Protein AF-A0A9P6P737-F1 (afdb_monomer_lite)

Sequence (170 aa):
MASAYALNSQSVNPANLLELQVLAQVVIDLQNKNNIRGSIPYLAKIAQIVDNQQLTKPSGTSEEDRHRYEKQKNELDKVKADAHAQLADAYFKIGNYINAEASLSFSVAIWEKLLQRQQQDVPDIRSFLLKAYDRLKECYEIMDKQKMATFMEARKSKLLQHPIKPEQDQ

Foldseek 3Di:
DDDDPPLPAPLADPVCNVVLVVLSVVLVVCVVVVNLVVNLVSLVVNLVSLVPRDDDQDPDPDPVSVVVSVVSVLSSLQSNLVSLQSNLVSCVVVVNLVSSLVSLVSSLVSLVVSCVPVVDDPVVSLVSLLVSLVSNLVSCVVVVNNVVNVVSVVVNVVSVVPDDDPPPDD

pLDDT: mean 83.96, std 17.97, range [27.97, 98.38]

Structure (mmCIF, N/CA/C/O backbone):
data_AF-A0A9P6P737-F1
#
_entry.id   AF-A0A9P6P737-F1
#
loop_
_atom_site.group_PDB
_atom_site.id
_atom_site.type_symbol
_atom_site.label_atom_id
_atom_site.label_alt_id
_atom_site.label_comp_id
_atom_site.label_asym_id
_atom_site.label_entity_id
_atom_site.label_seq_id
_atom_site.pdbx_PDB_ins_code
_atom_site.Cartn_x
_atom_site.Cartn_y
_atom_site.Cartn_z
_atom_site.occupancy
_atom_site.B_iso_or_equiv
_atom_site.auth_seq_id
_atom_site.auth_comp_id
_atom_site.auth_asym_id
_atom_site.auth_atom_id
_atom_site.pdbx_PDB_model_num
ATOM 1 N N . MET A 1 1 ? -16.667 -6.695 -5.916 1.00 27.97 1 MET A N 1
ATOM 2 C CA . MET A 1 1 ? -15.647 -7.654 -6.383 1.00 27.97 1 MET A CA 1
ATOM 3 C C . MET A 1 1 ? -14.433 -6.847 -6.808 1.00 27.97 1 MET A C 1
ATOM 5 O O . MET A 1 1 ? -14.548 -6.085 -7.758 1.00 27.97 1 MET A O 1
ATOM 9 N N . ALA A 1 2 ? -13.353 -6.883 -6.025 1.00 29.89 2 ALA A N 1
ATOM 10 C CA . ALA A 1 2 ? -12.139 -6.115 -6.300 1.00 29.89 2 ALA A CA 1
ATOM 11 C C . ALA A 1 2 ? -11.254 -6.892 -7.281 1.00 29.89 2 ALA A C 1
ATOM 13 O O . ALA A 1 2 ? -11.116 -8.107 -7.154 1.00 29.89 2 ALA A O 1
ATOM 14 N N . SER A 1 3 ? -10.733 -6.176 -8.275 1.00 33.28 3 SER A N 1
ATOM 15 C CA . SER A 1 3 ? -9.927 -6.709 -9.370 1.00 33.28 3 SER A CA 1
ATOM 16 C C . SER A 1 3 ? -8.715 -7.487 -8.856 1.00 33.28 3 SER A C 1
ATOM 18 O O . SER A 1 3 ? -8.107 -7.130 -7.848 1.00 33.28 3 SER A O 1
ATOM 20 N N . ALA A 1 4 ? -8.433 -8.581 -9.554 1.00 35.53 4 ALA A N 1
ATOM 21 C CA . ALA A 1 4 ? -7.546 -9.659 -9.169 1.00 35.53 4 ALA A CA 1
ATOM 22 C C . ALA A 1 4 ? -6.089 -9.217 -8.971 1.00 35.53 4 ALA A C 1
ATOM 24 O O . ALA A 1 4 ? -5.581 -8.338 -9.664 1.00 35.53 4 ALA A O 1
ATOM 25 N N . TYR A 1 5 ? -5.427 -9.914 -8.048 1.00 42.94 5 TYR A N 1
ATOM 26 C CA . TYR A 1 5 ? -4.030 -9.826 -7.624 1.00 42.94 5 TYR A CA 1
ATOM 27 C C . TYR A 1 5 ? -3.044 -10.229 -8.736 1.00 42.94 5 TYR A C 1
ATOM 29 O O . TYR A 1 5 ? -2.200 -11.107 -8.569 1.00 42.94 5 TYR A O 1
ATOM 37 N N . ALA A 1 6 ? -3.159 -9.618 -9.907 1.00 40.00 6 ALA A N 1
ATOM 38 C CA . ALA A 1 6 ? -2.229 -9.815 -10.998 1.00 40.00 6 ALA A CA 1
ATOM 39 C C . ALA A 1 6 ? -1.107 -8.785 -10.860 1.00 40.00 6 ALA A C 1
ATOM 41 O O . ALA A 1 6 ? -1.190 -7.680 -11.392 1.00 40.00 6 ALA A O 1
ATOM 42 N N . LEU A 1 7 ? -0.030 -9.162 -10.169 1.00 44.12 7 LEU A N 1
ATOM 43 C CA . LEU A 1 7 ? 1.269 -8.494 -10.286 1.00 44.12 7 LEU A CA 1
ATOM 44 C C . LEU A 1 7 ? 1.859 -8.772 -11.685 1.00 44.12 7 LEU A C 1
ATOM 46 O O . LEU A 1 7 ? 2.919 -9.373 -11.828 1.00 44.12 7 LEU A O 1
ATOM 50 N N . ASN A 1 8 ? 1.144 -8.375 -12.740 1.00 45.25 8 ASN A N 1
ATOM 51 C CA . ASN A 1 8 ? 1.583 -8.463 -14.128 1.00 45.25 8 ASN A CA 1
ATOM 52 C C . ASN A 1 8 ? 2.485 -7.268 -14.425 1.00 45.25 8 ASN A C 1
ATOM 54 O O . ASN A 1 8 ? 2.112 -6.363 -15.167 1.00 45.25 8 ASN A O 1
ATOM 58 N N . SER A 1 9 ? 3.673 -7.248 -13.825 1.00 45.47 9 SER A N 1
ATOM 59 C CA . SER A 1 9 ? 4.683 -6.260 -14.182 1.00 45.47 9 SER A CA 1
ATOM 60 C C . SER A 1 9 ? 5.866 -6.924 -14.873 1.00 45.47 9 SER A C 1
ATOM 62 O O . SER A 1 9 ? 6.536 -7.784 -14.306 1.00 45.47 9 SER A O 1
ATOM 64 N N . GLN A 1 10 ? 6.177 -6.450 -16.082 1.00 52.47 10 GLN A N 1
ATOM 65 C CA . GLN A 1 10 ? 7.418 -6.775 -16.797 1.00 52.47 10 GLN A CA 1
ATOM 66 C C . GLN A 1 10 ? 8.672 -6.211 -16.096 1.00 52.47 10 GLN A C 1
ATOM 68 O O . GLN A 1 10 ? 9.788 -6.429 -16.563 1.00 52.47 10 GLN A O 1
ATOM 73 N N . SER A 1 11 ? 8.504 -5.453 -15.004 1.00 53.78 11 SER A N 1
ATOM 74 C CA . SER A 1 11 ? 9.589 -4.880 -14.199 1.00 53.78 11 SER A CA 1
ATOM 75 C C . SER A 1 11 ? 10.004 -5.755 -13.012 1.00 53.78 11 SER A C 1
ATOM 77 O O . SER A 1 11 ? 10.924 -5.386 -12.284 1.00 53.78 11 SER A O 1
ATOM 79 N N . VAL A 1 12 ? 9.316 -6.876 -12.777 1.00 59.53 12 VAL A N 1
ATOM 80 C CA . VAL A 1 12 ? 9.634 -7.823 -11.704 1.00 59.53 12 VAL A CA 1
ATOM 81 C C . VAL A 1 12 ? 10.404 -8.997 -12.296 1.00 59.53 12 VAL A C 1
ATOM 83 O O . VAL A 1 12 ? 10.066 -9.496 -13.369 1.00 59.53 12 VAL A O 1
ATOM 86 N N . ASN A 1 13 ? 11.454 -9.442 -11.603 1.00 70.25 13 ASN A N 1
ATOM 87 C CA . ASN A 1 13 ? 12.255 -10.579 -12.042 1.00 70.25 13 ASN A CA 1
ATOM 88 C C . ASN A 1 13 ? 11.351 -11.815 -12.248 1.00 70.25 13 ASN A C 1
ATOM 90 O O . ASN A 1 13 ? 10.625 -12.183 -11.319 1.00 70.25 13 ASN A O 1
ATOM 94 N N . PRO A 1 14 ? 11.415 -12.487 -13.413 1.00 68.44 14 PRO A N 1
ATOM 95 C CA . PRO A 1 14 ? 10.546 -13.618 -13.727 1.00 68.44 14 PRO A CA 1
ATOM 96 C C . PRO A 1 14 ? 10.645 -14.772 -12.724 1.00 68.44 14 PRO A C 1
ATOM 98 O O . PRO A 1 14 ? 9.645 -15.441 -12.480 1.00 68.44 14 PRO A O 1
ATOM 101 N N . ALA A 1 15 ? 11.802 -14.975 -12.085 1.00 68.62 15 ALA A N 1
ATOM 102 C CA . ALA A 1 15 ? 11.957 -15.985 -11.037 1.00 68.62 15 ALA A CA 1
ATOM 103 C C . ALA A 1 15 ? 11.111 -15.671 -9.790 1.00 68.62 15 ALA A C 1
ATOM 105 O O . ALA A 1 15 ? 10.564 -16.572 -9.161 1.00 68.62 15 ALA A O 1
ATOM 106 N N . ASN A 1 16 ? 10.950 -14.385 -9.472 1.00 81.56 16 ASN A N 1
ATOM 107 C CA . ASN A 1 16 ? 10.151 -13.929 -8.339 1.00 81.56 16 ASN A CA 1
ATOM 108 C C . ASN A 1 16 ? 8.655 -13.856 -8.675 1.00 81.56 16 ASN A C 1
ATOM 110 O O . ASN A 1 16 ? 7.837 -13.854 -7.762 1.00 81.56 16 ASN A O 1
ATOM 114 N N . LEU A 1 17 ? 8.276 -13.809 -9.959 1.00 81.06 17 LEU A N 1
ATOM 115 C CA . LEU A 1 17 ? 6.867 -13.741 -10.364 1.00 81.06 17 LEU A CA 1
ATOM 116 C C . LEU A 1 17 ? 6.078 -14.967 -9.898 1.00 81.06 17 LEU A C 1
ATOM 118 O O . LEU A 1 17 ? 4.979 -14.806 -9.373 1.00 81.06 17 LEU A O 1
ATOM 122 N N . LEU A 1 18 ? 6.640 -16.172 -10.038 1.00 84.38 18 LEU A N 1
ATOM 123 C CA . LEU A 1 18 ? 5.968 -17.390 -9.583 1.00 84.38 18 LEU A CA 1
ATOM 124 C C . LEU A 1 18 ? 5.803 -17.399 -8.058 1.00 84.38 18 LEU A C 1
ATOM 126 O O . LEU A 1 18 ? 4.719 -17.694 -7.561 1.00 84.38 18 LEU A O 1
ATOM 130 N N . GLU A 1 19 ? 6.854 -17.032 -7.316 1.00 88.88 19 GLU A N 1
ATOM 131 C CA . GLU A 1 19 ? 6.788 -16.928 -5.852 1.00 88.88 19 GLU A CA 1
ATOM 132 C C . GLU A 1 19 ? 5.716 -15.914 -5.427 1.00 88.88 19 GLU A C 1
ATOM 134 O O . GLU A 1 19 ? 4.859 -16.230 -4.603 1.00 88.88 19 GLU A O 1
ATOM 139 N N . LEU A 1 20 ? 5.692 -14.729 -6.043 1.00 90.12 20 LEU A N 1
ATOM 140 C CA . LEU A 1 20 ? 4.694 -13.694 -5.774 1.00 90.12 20 LEU A CA 1
ATOM 141 C C . LEU A 1 20 ? 3.264 -14.157 -6.076 1.00 90.12 20 LEU A C 1
ATOM 143 O O . LEU A 1 20 ? 2.365 -13.872 -5.288 1.00 90.12 20 LEU A O 1
ATOM 147 N N . GLN A 1 21 ? 3.046 -14.889 -7.172 1.00 90.06 21 GLN A N 1
ATOM 148 C CA . GLN A 1 21 ? 1.732 -15.442 -7.519 1.00 90.06 21 GLN A CA 1
ATOM 149 C C . GLN A 1 21 ? 1.256 -16.470 -6.490 1.00 90.06 21 GLN A C 1
ATOM 151 O O . GLN A 1 21 ? 0.112 -16.404 -6.040 1.00 90.06 21 GLN A O 1
ATOM 156 N N . VAL A 1 22 ? 2.133 -17.389 -6.075 1.00 92.75 22 VAL A N 1
ATOM 157 C CA . VAL A 1 22 ? 1.804 -18.392 -5.053 1.00 92.75 22 VAL A CA 1
ATOM 158 C C . VAL A 1 22 ? 1.478 -17.714 -3.723 1.00 92.75 22 VAL A C 1
ATOM 160 O O . VAL A 1 22 ? 0.456 -18.019 -3.111 1.00 92.75 22 VAL A O 1
ATOM 163 N N . LEU A 1 23 ? 2.299 -16.752 -3.292 1.00 94.69 23 LEU A N 1
ATOM 164 C CA . LEU A 1 23 ? 2.052 -15.994 -2.064 1.00 94.69 23 LEU A CA 1
ATOM 165 C C . LEU A 1 23 ? 0.729 -15.220 -2.134 1.00 94.69 23 LEU A C 1
ATOM 167 O O . LEU A 1 23 ? -0.039 -15.246 -1.173 1.00 94.69 23 LEU A O 1
ATOM 171 N N . ALA A 1 24 ? 0.437 -14.568 -3.262 1.00 93.62 24 ALA A N 1
ATOM 172 C CA . ALA A 1 24 ? -0.813 -13.839 -3.460 1.00 93.62 24 ALA A CA 1
ATOM 173 C C . ALA A 1 24 ? -2.031 -14.771 -3.388 1.00 93.62 24 ALA A C 1
ATOM 175 O O . A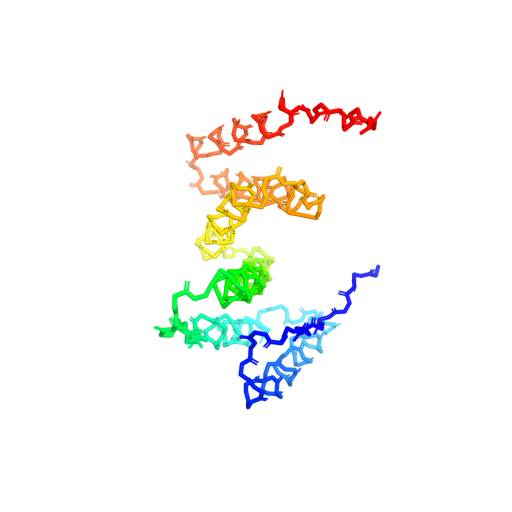LA A 1 24 ? -3.022 -14.431 -2.741 1.00 93.62 24 ALA A O 1
ATOM 176 N N . GLN A 1 25 ? -1.945 -15.972 -3.967 1.00 94.56 25 GLN A N 1
ATOM 177 C CA . GLN A 1 25 ? -3.020 -16.958 -3.875 1.00 94.56 25 GLN A CA 1
ATOM 178 C C . GLN A 1 25 ? -3.253 -17.415 -2.431 1.00 94.56 25 GLN A C 1
ATOM 180 O O . GLN A 1 25 ? -4.394 -17.471 -1.977 1.00 94.56 25 GLN A O 1
ATOM 185 N N . VAL A 1 26 ? -2.182 -17.668 -1.673 1.00 95.94 26 VAL A N 1
ATOM 186 C CA . VAL A 1 26 ? -2.293 -18.023 -0.250 1.00 95.94 26 VAL A CA 1
ATOM 187 C C . VAL A 1 26 ? -2.946 -16.895 0.553 1.00 95.94 26 VAL A C 1
ATOM 189 O O . VAL A 1 26 ? -3.800 -17.158 1.402 1.00 95.94 26 VAL A O 1
ATOM 192 N N . VAL A 1 27 ? -2.597 -15.635 0.272 1.00 96.69 27 VAL A N 1
ATOM 193 C CA . VAL A 1 27 ? -3.247 -14.467 0.886 1.00 96.69 27 VAL A CA 1
ATOM 194 C C . VAL A 1 27 ? -4.745 -14.462 0.588 1.00 96.69 27 VAL A C 1
ATOM 196 O O . VAL A 1 27 ? -5.533 -14.343 1.526 1.00 96.69 27 VAL A O 1
ATOM 199 N N . ILE A 1 28 ? -5.142 -14.631 -0.677 1.00 94.94 28 ILE A N 1
ATOM 200 C CA . ILE A 1 28 ? -6.553 -14.680 -1.088 1.00 94.94 28 ILE A CA 1
ATOM 201 C C . ILE A 1 28 ? -7.293 -15.787 -0.333 1.00 94.94 28 ILE A C 1
ATOM 203 O O . ILE A 1 28 ? -8.334 -15.534 0.272 1.00 94.94 28 ILE A O 1
ATOM 207 N N . ASP A 1 29 ? -6.743 -16.999 -0.309 1.00 96.88 29 ASP A N 1
ATOM 208 C CA . ASP A 1 29 ? -7.372 -18.150 0.339 1.00 96.88 29 ASP A CA 1
ATOM 209 C C . ASP A 1 29 ? -7.560 -17.930 1.845 1.00 96.88 29 ASP A C 1
ATOM 211 O O . ASP A 1 29 ? -8.595 -18.291 2.413 1.00 96.88 29 ASP A O 1
ATOM 215 N N . LEU A 1 30 ? -6.574 -17.319 2.507 1.00 96.69 30 LEU A N 1
ATOM 216 C CA . LEU A 1 30 ? -6.647 -16.983 3.928 1.00 96.69 30 LEU A CA 1
ATOM 217 C C . LEU A 1 30 ? -7.672 -15.880 4.195 1.00 96.69 30 LEU A C 1
ATOM 219 O O . LEU A 1 30 ? -8.457 -16.000 5.136 1.00 96.69 30 LEU A O 1
ATOM 223 N N . GLN A 1 31 ? -7.710 -14.836 3.366 1.00 94.44 31 GLN A N 1
ATOM 224 C CA . GLN A 1 31 ? -8.666 -13.739 3.518 1.00 94.44 31 GLN A CA 1
ATOM 225 C C . GLN A 1 31 ? -10.106 -14.181 3.234 1.00 94.44 31 GLN A C 1
ATOM 227 O O . GLN A 1 31 ? -11.008 -13.797 3.975 1.00 94.44 31 GLN A O 1
ATOM 232 N N . ASN A 1 32 ? -10.319 -15.069 2.258 1.00 95.69 32 ASN A N 1
ATOM 233 C CA . ASN A 1 32 ? -11.622 -15.689 1.988 1.00 95.69 32 ASN A CA 1
ATOM 234 C C . ASN A 1 32 ? -12.121 -16.533 3.169 1.00 95.69 32 ASN A C 1
ATOM 236 O O . ASN A 1 32 ? -13.320 -16.609 3.423 1.00 95.69 32 ASN A O 1
ATOM 240 N N . LYS A 1 33 ? -11.199 -17.127 3.935 1.00 96.69 33 LYS A N 1
ATOM 241 C CA . LYS A 1 33 ? -11.489 -17.834 5.193 1.00 96.69 33 LYS A CA 1
ATOM 242 C C . LYS A 1 33 ? -11.585 -16.892 6.403 1.00 96.69 33 LYS A C 1
ATOM 244 O O . LYS A 1 33 ? -11.580 -17.361 7.538 1.00 96.69 33 LYS A O 1
ATOM 249 N N . ASN A 1 34 ? -11.628 -15.576 6.179 1.00 94.81 34 ASN A N 1
ATOM 250 C CA . ASN A 1 34 ? -11.602 -14.523 7.198 1.00 94.81 34 ASN A CA 1
ATOM 251 C C . ASN A 1 34 ? -10.378 -14.582 8.142 1.00 94.81 34 ASN A C 1
ATOM 253 O O . ASN A 1 34 ? -10.378 -14.013 9.232 1.00 94.81 34 ASN A O 1
ATOM 257 N N . ASN A 1 35 ? -9.300 -15.252 7.726 1.00 96.38 35 ASN A N 1
ATOM 258 C CA . ASN A 1 35 ? -8.053 -15.353 8.476 1.00 96.38 35 ASN A CA 1
ATOM 259 C C . ASN A 1 35 ? -7.075 -14.248 8.053 1.00 96.38 35 ASN A C 1
ATOM 261 O O . ASN A 1 35 ? -6.002 -14.503 7.498 1.00 96.38 35 ASN A O 1
ATOM 265 N N . ILE A 1 36 ? -7.447 -12.996 8.331 1.00 96.56 36 ILE A N 1
ATOM 266 C CA . ILE A 1 36 ? -6.621 -11.831 7.982 1.00 96.56 36 ILE A CA 1
ATOM 267 C C . ILE A 1 36 ? -5.259 -11.902 8.679 1.00 96.56 36 ILE A C 1
ATOM 269 O O . ILE A 1 36 ? -4.227 -11.704 8.039 1.00 96.56 36 ILE A O 1
ATOM 273 N N . ARG A 1 37 ? -5.236 -12.270 9.967 1.00 97.00 37 ARG A N 1
ATOM 274 C CA . ARG A 1 37 ? -3.999 -12.387 10.752 1.00 97.00 37 ARG A CA 1
ATOM 275 C C . ARG A 1 37 ? -3.021 -13.393 10.143 1.00 97.00 37 ARG A C 1
ATOM 277 O O . ARG A 1 37 ? -1.830 -13.108 10.076 1.00 97.00 37 ARG A O 1
ATOM 284 N N . GLY A 1 38 ? -3.522 -14.534 9.668 1.00 96.94 38 GLY A N 1
ATOM 285 C CA . GLY A 1 38 ? -2.715 -15.546 8.991 1.00 96.94 38 GLY A CA 1
ATOM 286 C C . GLY A 1 38 ? -2.160 -15.089 7.642 1.00 96.94 38 GLY A C 1
ATOM 287 O O . GLY A 1 38 ? -1.127 -15.600 7.228 1.00 96.94 38 GLY A O 1
ATOM 288 N N . SER A 1 39 ? -2.797 -14.122 6.970 1.00 97.62 39 SER A N 1
ATOM 289 C CA . SER A 1 39 ? -2.331 -13.595 5.675 1.00 97.62 39 SER A CA 1
ATOM 290 C C . SER A 1 39 ? -1.143 -12.624 5.788 1.00 97.62 39 SER A C 1
ATOM 292 O O . SER A 1 39 ? -0.383 -12.470 4.835 1.00 97.62 39 SER A O 1
ATOM 294 N N . ILE A 1 40 ? -0.933 -12.009 6.959 1.00 97.75 40 ILE A N 1
ATOM 295 C CA . ILE A 1 40 ? 0.083 -10.962 7.175 1.00 97.75 40 ILE A CA 1
ATOM 296 C C . ILE A 1 40 ? 1.517 -11.417 6.855 1.00 97.75 40 ILE A C 1
ATOM 298 O O . ILE A 1 40 ? 2.204 -10.676 6.156 1.00 97.75 40 ILE A O 1
ATOM 302 N N . PRO A 1 41 ? 2.003 -12.600 7.290 1.00 98.06 41 PRO A N 1
ATOM 303 C CA . PRO A 1 41 ? 3.361 -13.040 6.962 1.00 98.06 41 PRO A CA 1
ATOM 304 C C . PRO A 1 41 ? 3.603 -13.158 5.451 1.00 98.06 41 PRO A C 1
ATOM 306 O O . PRO A 1 41 ? 4.683 -12.825 4.970 1.00 98.06 41 PRO A O 1
ATOM 309 N N . TYR A 1 42 ? 2.586 -13.577 4.696 1.00 97.62 42 TYR A N 1
ATOM 310 C CA . TYR A 1 42 ? 2.658 -13.701 3.240 1.00 97.62 42 TYR A CA 1
ATOM 311 C C . TYR A 1 42 ? 2.650 -12.328 2.562 1.00 97.62 42 TYR A C 1
ATOM 313 O O . TYR A 1 42 ? 3.456 -12.088 1.669 1.00 97.62 42 TYR A O 1
ATOM 321 N N . LEU A 1 43 ? 1.823 -11.391 3.040 1.00 97.12 43 LEU A N 1
ATOM 322 C CA . LEU A 1 43 ? 1.846 -9.994 2.590 1.00 97.12 43 LEU A CA 1
ATOM 323 C C . LEU A 1 43 ? 3.195 -9.318 2.879 1.00 97.12 43 LEU A C 1
ATOM 325 O O . LEU A 1 43 ? 3.742 -8.634 2.018 1.00 97.12 43 LEU A O 1
ATOM 329 N N . ALA A 1 44 ? 3.772 -9.553 4.060 1.00 97.00 44 ALA A N 1
ATOM 330 C CA . ALA A 1 44 ? 5.093 -9.043 4.418 1.00 97.00 44 ALA A CA 1
ATOM 331 C C . ALA A 1 44 ? 6.190 -9.629 3.517 1.00 97.00 44 ALA A C 1
ATOM 333 O O . ALA A 1 44 ? 7.078 -8.902 3.072 1.00 97.00 44 ALA A O 1
ATOM 334 N N . LYS A 1 45 ? 6.103 -10.925 3.190 1.00 95.81 45 LYS A N 1
ATOM 335 C CA . LYS A 1 45 ? 7.020 -11.578 2.250 1.00 95.81 45 LYS A CA 1
ATOM 336 C C . LYS A 1 45 ? 6.889 -11.008 0.835 1.00 95.81 45 LYS A C 1
ATOM 338 O O . LYS A 1 45 ? 7.911 -10.750 0.206 1.00 95.81 45 LYS A O 1
ATOM 343 N N . ILE A 1 46 ? 5.666 -10.762 0.357 1.00 94.69 46 ILE A N 1
ATOM 344 C CA . ILE A 1 46 ? 5.415 -10.088 -0.927 1.00 94.69 46 ILE A CA 1
ATOM 345 C C . ILE A 1 46 ? 6.090 -8.713 -0.937 1.00 94.69 46 ILE A C 1
ATOM 347 O O . ILE A 1 46 ? 6.890 -8.445 -1.832 1.00 94.69 46 ILE A O 1
ATOM 351 N N . ALA A 1 47 ? 5.840 -7.878 0.078 1.00 94.62 47 ALA A N 1
ATOM 352 C CA . ALA A 1 47 ? 6.459 -6.557 0.189 1.00 94.62 47 ALA A CA 1
ATOM 353 C C . ALA A 1 47 ? 7.995 -6.647 0.168 1.00 94.62 47 ALA A C 1
ATOM 355 O O . ALA A 1 47 ? 8.638 -5.952 -0.614 1.00 94.62 47 ALA A O 1
ATOM 356 N N . GLN A 1 48 ? 8.580 -7.586 0.919 1.00 94.56 48 GLN A N 1
ATOM 357 C CA . GLN A 1 48 ? 10.026 -7.819 0.934 1.00 94.56 48 GLN A CA 1
ATOM 358 C C . GLN A 1 48 ? 10.587 -8.210 -0.445 1.00 94.56 48 GLN A C 1
ATOM 360 O O . GLN A 1 48 ? 11.624 -7.690 -0.860 1.00 94.56 48 GLN A O 1
ATOM 365 N N . ILE A 1 49 ? 9.941 -9.139 -1.159 1.00 91.75 49 ILE A N 1
ATOM 366 C CA . ILE A 1 49 ? 10.385 -9.570 -2.495 1.00 91.75 49 ILE A CA 1
ATOM 367 C C . ILE A 1 49 ? 10.343 -8.391 -3.463 1.00 91.75 49 ILE A C 1
ATOM 369 O O . ILE A 1 49 ? 11.286 -8.187 -4.230 1.00 91.75 49 ILE A O 1
ATOM 373 N N . VAL A 1 50 ? 9.260 -7.616 -3.434 1.00 90.62 50 VAL A N 1
ATOM 374 C CA . VAL A 1 50 ? 9.091 -6.459 -4.310 1.00 90.62 50 VAL A CA 1
ATOM 375 C C . VAL A 1 50 ? 10.117 -5.367 -3.975 1.00 90.62 50 VAL A C 1
ATOM 377 O O . VAL A 1 50 ? 10.736 -4.805 -4.881 1.00 90.62 50 VAL A O 1
ATOM 380 N N . ASP A 1 51 ? 10.360 -5.091 -2.693 1.00 91.38 51 ASP A N 1
ATOM 381 C CA . ASP A 1 51 ? 11.336 -4.092 -2.249 1.00 91.38 51 ASP A CA 1
ATOM 382 C C . ASP A 1 51 ? 12.753 -4.418 -2.725 1.00 91.38 51 ASP A C 1
ATOM 384 O O . ASP A 1 51 ? 13.468 -3.518 -3.182 1.00 91.38 51 ASP A O 1
ATOM 388 N N . ASN A 1 52 ? 13.103 -5.705 -2.722 1.00 90.06 52 ASN A N 1
ATOM 389 C CA . ASN A 1 52 ? 14.393 -6.223 -3.167 1.00 90.06 52 ASN A CA 1
ATOM 390 C C . ASN A 1 52 ? 14.548 -6.321 -4.695 1.00 90.06 52 ASN A C 1
ATOM 392 O O . ASN A 1 52 ? 15.628 -6.695 -5.161 1.00 90.06 52 ASN A O 1
ATOM 396 N N . GLN A 1 53 ? 13.525 -5.994 -5.496 1.00 86.75 53 GLN A N 1
ATOM 397 C CA . GLN A 1 53 ? 13.695 -5.933 -6.950 1.00 86.75 53 GLN A CA 1
ATOM 398 C C . GLN A 1 53 ? 14.672 -4.815 -7.320 1.00 86.75 53 GLN A C 1
ATOM 400 O O . GLN A 1 53 ? 14.507 -3.657 -6.922 1.00 86.75 53 GLN A O 1
ATOM 405 N N . GLN A 1 54 ? 15.671 -5.165 -8.127 1.00 79.31 54 GLN A N 1
ATOM 406 C CA . GLN A 1 54 ? 16.639 -4.225 -8.676 1.00 79.31 54 GLN A CA 1
ATOM 407 C C . GLN A 1 54 ? 16.390 -4.046 -10.169 1.00 79.31 54 GLN A C 1
ATOM 409 O O . GLN A 1 54 ? 16.289 -5.020 -10.913 1.00 79.31 54 GLN A O 1
ATOM 414 N N . LEU A 1 55 ? 16.325 -2.790 -10.604 1.00 81.44 55 LEU A N 1
ATOM 415 C CA . LEU A 1 55 ? 16.340 -2.437 -12.018 1.00 81.44 55 LEU A CA 1
ATOM 416 C C . LEU A 1 55 ? 17.764 -2.066 -12.409 1.00 81.44 55 LEU A C 1
ATOM 418 O O . LEU A 1 55 ? 18.417 -1.271 -11.731 1.00 81.44 55 LEU A O 1
ATOM 422 N N . THR A 1 56 ? 18.244 -2.621 -13.514 1.00 77.44 56 THR A N 1
ATOM 423 C CA . THR A 1 56 ? 19.541 -2.251 -14.070 1.00 77.44 56 THR A CA 1
ATOM 424 C C . THR A 1 56 ? 19.412 -0.915 -14.789 1.00 77.44 56 THR A C 1
ATOM 426 O O . THR A 1 56 ? 18.638 -0.763 -15.734 1.00 77.44 56 THR A O 1
ATOM 429 N N . LYS A 1 57 ? 20.166 0.087 -14.326 1.00 76.69 57 LYS A N 1
ATOM 430 C CA . LYS A 1 57 ? 20.247 1.364 -15.033 1.00 76.69 57 LYS A CA 1
ATOM 431 C C . LYS A 1 57 ? 21.013 1.139 -16.344 1.00 76.69 57 LYS A C 1
ATOM 433 O O . LYS A 1 57 ? 22.109 0.579 -16.287 1.00 76.69 57 LYS A O 1
ATOM 438 N N . PRO A 1 58 ? 20.472 1.549 -17.502 1.00 75.25 58 PRO A N 1
ATOM 439 C CA . PRO A 1 58 ? 21.173 1.396 -18.767 1.00 75.25 58 PRO A CA 1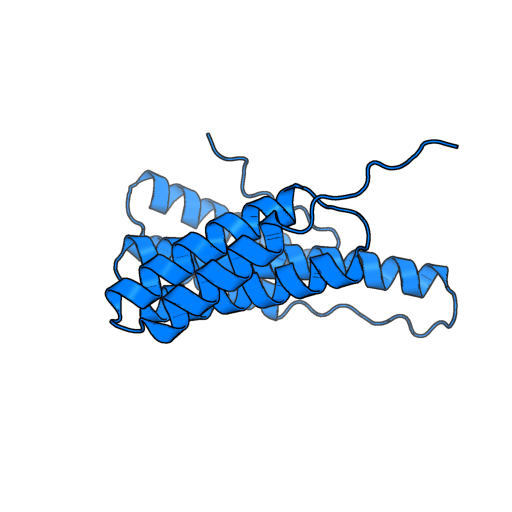
ATOM 440 C C . PRO A 1 58 ? 22.497 2.167 -18.733 1.00 75.25 58 PRO A C 1
ATOM 442 O O . PRO A 1 58 ? 22.565 3.288 -18.224 1.00 75.25 58 PRO A O 1
ATOM 445 N N . SER A 1 59 ? 23.554 1.545 -19.255 1.00 70.31 59 SER A N 1
ATOM 446 C CA . SER A 1 59 ? 24.883 2.151 -19.405 1.00 70.31 59 SER A CA 1
ATOM 447 C C . SER A 1 59 ? 24.968 3.103 -20.605 1.00 70.31 59 SER A C 1
ATOM 449 O O . SER A 1 59 ? 25.888 3.916 -20.671 1.00 70.31 59 SER A O 1
ATOM 451 N N . GLY A 1 60 ? 24.014 3.015 -21.538 1.00 67.75 60 GLY A N 1
ATOM 452 C CA . GLY A 1 60 ? 23.920 3.863 -22.725 1.00 67.75 60 GLY A CA 1
ATOM 453 C C . GLY A 1 60 ? 23.405 5.278 -22.437 1.00 67.75 60 GLY A C 1
ATOM 454 O O . GLY A 1 60 ? 22.683 5.529 -21.472 1.00 67.75 60 GLY A O 1
ATOM 455 N N . THR A 1 61 ? 23.774 6.226 -23.300 1.00 70.44 61 THR A N 1
ATOM 456 C CA . THR A 1 61 ? 23.302 7.622 -23.260 1.00 70.44 61 THR A CA 1
ATOM 457 C C . THR A 1 61 ? 22.020 7.861 -24.058 1.00 70.44 61 THR A C 1
ATOM 459 O O . THR A 1 61 ? 21.522 8.985 -24.020 1.00 70.44 61 THR A O 1
ATOM 462 N N . SER A 1 62 ? 21.480 6.839 -24.738 1.00 82.38 62 SER A N 1
ATOM 463 C CA . SER A 1 62 ? 20.270 6.959 -25.559 1.00 82.38 62 SER A CA 1
ATOM 464 C C . SER A 1 62 ? 19.074 7.439 -24.732 1.00 82.38 62 SER A C 1
ATOM 466 O O . SER A 1 62 ? 18.838 6.968 -23.615 1.00 82.38 62 SER A O 1
ATOM 468 N N . GLU A 1 63 ? 18.306 8.380 -25.281 1.00 82.69 63 GLU A N 1
ATOM 469 C CA . GLU A 1 63 ? 17.072 8.867 -24.658 1.00 82.69 63 GLU A CA 1
ATOM 470 C C . GLU A 1 63 ? 16.018 7.756 -24.545 1.00 82.69 63 GLU A C 1
ATOM 472 O O . GLU A 1 63 ? 15.313 7.681 -23.538 1.00 82.69 63 GLU A O 1
ATOM 477 N N . GLU A 1 64 ? 15.978 6.829 -25.505 1.00 84.12 64 GLU A N 1
ATOM 478 C CA . GLU A 1 64 ? 15.065 5.680 -25.496 1.00 84.12 64 GLU A CA 1
ATOM 479 C C . GLU A 1 64 ? 15.348 4.732 -24.322 1.00 84.12 64 GLU A C 1
ATOM 481 O O . GLU A 1 64 ? 14.425 4.284 -23.636 1.00 84.12 64 GLU A O 1
ATOM 486 N N . ASP A 1 65 ? 16.628 4.478 -24.034 1.00 82.25 65 ASP A N 1
ATOM 487 C CA . ASP A 1 65 ? 17.049 3.646 -22.905 1.00 82.25 65 ASP A CA 1
ATOM 488 C C . ASP A 1 65 ? 16.635 4.275 -21.571 1.00 82.25 65 ASP A C 1
ATOM 490 O O . ASP A 1 65 ? 16.135 3.589 -20.672 1.00 82.25 65 ASP A O 1
ATOM 494 N N . ARG A 1 66 ? 16.804 5.598 -21.447 1.00 84.06 66 ARG A N 1
ATOM 495 C CA . ARG A 1 66 ? 16.383 6.353 -20.259 1.00 84.06 66 ARG A CA 1
ATOM 496 C C . ARG A 1 66 ? 14.872 6.300 -20.083 1.00 84.06 66 ARG A C 1
ATOM 498 O O . ARG A 1 66 ? 14.412 5.970 -18.991 1.00 84.06 66 ARG A O 1
ATOM 505 N N . HIS A 1 67 ? 14.115 6.539 -21.153 1.00 84.88 67 HIS A N 1
ATOM 506 C CA . HIS A 1 67 ? 12.656 6.493 -21.120 1.00 84.88 67 HIS A CA 1
ATOM 507 C C . HIS A 1 67 ? 12.140 5.097 -20.739 1.00 84.88 67 HIS A C 1
ATOM 509 O O . HIS A 1 67 ? 11.273 4.953 -19.873 1.00 84.88 67 HIS A O 1
ATOM 515 N N . ARG A 1 68 ? 12.723 4.037 -21.316 1.00 83.38 68 ARG A N 1
ATOM 516 C CA . ARG A 1 68 ? 12.389 2.649 -20.970 1.00 83.38 68 ARG A CA 1
ATOM 517 C C . ARG A 1 68 ? 12.676 2.342 -19.499 1.00 83.38 68 ARG A C 1
ATOM 519 O O . ARG A 1 68 ? 11.835 1.734 -18.834 1.00 83.38 68 ARG A O 1
ATOM 526 N N . TYR A 1 69 ? 13.831 2.764 -18.988 1.00 86.19 69 TYR A N 1
ATOM 527 C CA . TYR A 1 69 ? 14.195 2.582 -17.583 1.00 86.19 69 TYR A CA 1
ATOM 528 C C . TYR A 1 69 ? 13.236 3.319 -16.640 1.00 86.19 69 TYR A C 1
ATOM 530 O O . TYR A 1 69 ? 12.777 2.744 -15.653 1.00 86.19 69 TYR A O 1
ATOM 538 N N . GLU A 1 70 ? 12.883 4.568 -16.945 1.00 86.81 70 GLU A N 1
ATOM 539 C CA . GLU A 1 70 ? 11.928 5.344 -16.149 1.00 86.81 70 GLU A CA 1
ATOM 540 C C . GLU A 1 70 ? 10.539 4.707 -16.137 1.00 86.81 70 GLU A C 1
ATOM 542 O O . GLU A 1 70 ? 9.924 4.601 -15.074 1.00 86.81 70 GLU A O 1
ATOM 547 N N . LYS A 1 71 ? 10.076 4.199 -17.284 1.00 84.69 71 LYS A N 1
ATOM 548 C CA . LYS A 1 71 ? 8.823 3.445 -17.373 1.00 84.69 71 LYS A CA 1
ATOM 549 C C . LYS A 1 71 ? 8.849 2.204 -16.479 1.00 84.69 71 LYS A C 1
ATOM 551 O O . LYS A 1 71 ? 7.946 2.024 -15.669 1.00 84.69 71 LYS A O 1
ATOM 556 N N . GLN A 1 72 ? 9.898 1.383 -16.564 1.00 84.75 72 GLN A N 1
ATOM 557 C CA . GLN A 1 72 ? 10.047 0.195 -15.712 1.00 84.75 72 GLN A CA 1
ATOM 558 C C . GLN A 1 72 ? 10.118 0.546 -14.224 1.00 84.75 72 GLN A C 1
ATOM 560 O O . GLN A 1 72 ? 9.536 -0.150 -13.394 1.00 84.75 72 GLN A O 1
ATOM 565 N N . LYS A 1 73 ? 10.805 1.638 -13.884 1.00 87.62 73 LYS A N 1
ATOM 566 C CA . LYS A 1 73 ? 10.897 2.135 -12.513 1.00 87.62 73 LYS A CA 1
ATOM 567 C C . LYS A 1 73 ? 9.546 2.581 -11.976 1.00 87.62 73 LYS A C 1
ATOM 569 O O . LYS A 1 73 ? 9.220 2.240 -10.846 1.00 87.62 73 LYS A O 1
ATOM 574 N N . ASN A 1 74 ? 8.760 3.299 -12.774 1.00 88.31 74 ASN A N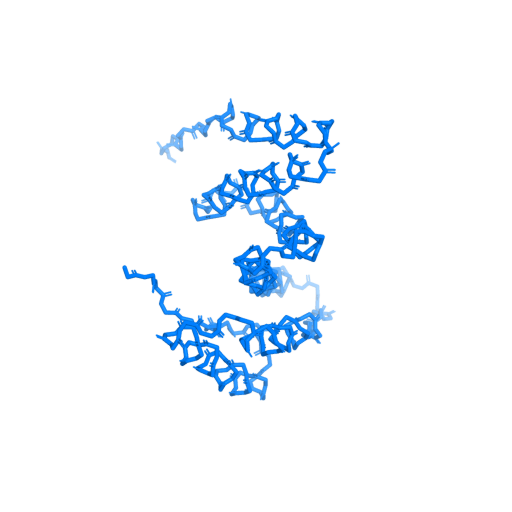 1
ATOM 575 C CA . ASN A 1 74 ? 7.424 3.724 -12.373 1.00 88.31 74 ASN A CA 1
ATOM 576 C C . ASN A 1 74 ? 6.497 2.520 -12.144 1.00 88.31 74 ASN A C 1
ATOM 578 O O . ASN A 1 74 ? 5.765 2.509 -11.160 1.00 88.31 74 ASN A O 1
ATOM 582 N N . GLU A 1 75 ? 6.566 1.488 -12.989 1.00 85.50 75 GLU A N 1
ATOM 583 C CA . GLU A 1 75 ? 5.803 0.249 -12.776 1.00 85.50 75 GLU A CA 1
ATOM 584 C C . GLU A 1 75 ? 6.253 -0.506 -11.517 1.00 85.50 75 GLU A C 1
ATOM 586 O O . GLU A 1 75 ? 5.417 -0.961 -10.739 1.00 85.50 75 GLU A O 1
ATOM 591 N N . LEU A 1 76 ? 7.560 -0.583 -11.247 1.00 88.12 76 LEU A N 1
ATOM 592 C CA . LEU A 1 76 ? 8.051 -1.185 -10.006 1.00 88.12 76 LEU A CA 1
ATOM 593 C C . LEU A 1 76 ? 7.611 -0.390 -8.767 1.00 88.12 76 LEU A C 1
ATOM 595 O O . LEU A 1 76 ? 7.202 -0.985 -7.772 1.00 88.12 76 LEU A O 1
ATOM 599 N N . ASP A 1 77 ? 7.680 0.939 -8.825 1.00 90.44 77 ASP A N 1
ATOM 600 C CA . ASP A 1 77 ? 7.232 1.825 -7.749 1.00 90.44 77 ASP A CA 1
ATOM 601 C C . ASP A 1 77 ? 5.724 1.619 -7.473 1.00 90.44 77 ASP A C 1
ATOM 603 O O . ASP A 1 77 ? 5.333 1.499 -6.312 1.00 90.44 77 ASP A O 1
ATOM 607 N N . LYS A 1 78 ? 4.875 1.472 -8.504 1.00 88.88 78 LYS A N 1
ATOM 608 C CA . LYS A 1 78 ? 3.448 1.129 -8.325 1.00 88.88 78 LYS A CA 1
ATOM 609 C C . LYS A 1 78 ? 3.271 -0.191 -7.574 1.00 88.88 78 LYS A C 1
ATOM 611 O O . LYS A 1 78 ? 2.574 -0.234 -6.565 1.00 88.88 78 LYS A O 1
ATOM 616 N N . VAL A 1 79 ? 3.968 -1.240 -8.012 1.00 88.75 79 VAL A N 1
ATOM 617 C CA . VAL A 1 79 ? 3.893 -2.566 -7.382 1.00 88.75 79 VAL A CA 1
ATOM 618 C C . VAL A 1 79 ? 4.365 -2.529 -5.920 1.00 88.75 79 VAL A C 1
ATOM 620 O O . VAL A 1 79 ? 3.752 -3.166 -5.062 1.00 88.75 79 VAL A O 1
ATOM 623 N N . LYS A 1 80 ? 5.410 -1.749 -5.606 1.00 92.06 80 LYS A N 1
ATOM 624 C CA . LYS A 1 80 ? 5.863 -1.505 -4.222 1.00 92.06 80 LYS A CA 1
ATOM 625 C C . LYS A 1 80 ? 4.770 -0.859 -3.382 1.00 92.06 80 LYS A C 1
ATOM 627 O O . LYS A 1 80 ? 4.474 -1.334 -2.286 1.00 92.06 80 LYS A O 1
ATOM 632 N N . ALA A 1 81 ? 4.167 0.208 -3.896 1.00 92.56 81 ALA A N 1
ATOM 633 C CA . ALA A 1 81 ? 3.121 0.925 -3.186 1.00 92.56 81 ALA A CA 1
ATOM 634 C C . ALA A 1 81 ? 1.901 0.029 -2.918 1.00 92.56 81 ALA A C 1
ATOM 636 O O . ALA A 1 81 ? 1.398 0.014 -1.794 1.00 92.56 81 ALA A O 1
ATOM 637 N N . ASP A 1 82 ? 1.486 -0.778 -3.894 1.00 91.31 82 ASP A N 1
ATOM 638 C CA . ASP A 1 82 ? 0.349 -1.691 -3.755 1.00 91.31 82 ASP A CA 1
ATOM 639 C C . ASP A 1 82 ? 0.614 -2.805 -2.735 1.00 91.31 82 ASP A C 1
ATOM 641 O O . ASP A 1 82 ? -0.260 -3.117 -1.922 1.00 91.31 82 ASP A O 1
ATOM 645 N N . ALA A 1 83 ? 1.819 -3.386 -2.729 1.00 93.69 83 ALA A N 1
ATOM 646 C CA . ALA A 1 83 ? 2.197 -4.419 -1.765 1.00 93.69 83 ALA A CA 1
ATOM 647 C C . ALA A 1 83 ? 2.132 -3.897 -0.319 1.00 93.69 83 ALA A C 1
ATOM 649 O O . ALA A 1 83 ? 1.534 -4.531 0.556 1.00 93.69 83 ALA A O 1
ATOM 650 N N . HIS A 1 84 ? 2.691 -2.709 -0.074 1.00 96.50 84 HIS A N 1
ATOM 651 C CA . HIS A 1 84 ? 2.649 -2.071 1.244 1.00 96.50 84 HIS A CA 1
ATOM 652 C C . HIS A 1 84 ? 1.239 -1.614 1.634 1.00 96.50 84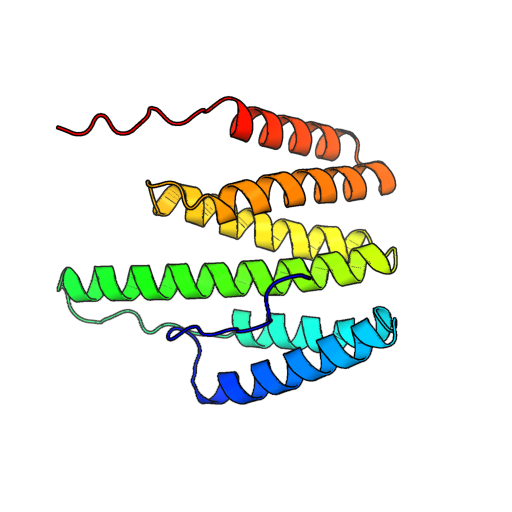 HIS A C 1
ATOM 654 O O . HIS A 1 84 ? 0.870 -1.723 2.802 1.00 96.50 84 HIS A O 1
ATOM 660 N N . ALA A 1 85 ? 0.406 -1.202 0.676 1.00 95.38 85 ALA A N 1
ATOM 661 C CA . ALA A 1 85 ? -0.970 -0.793 0.945 1.00 95.38 85 ALA A CA 1
ATOM 662 C C . ALA A 1 85 ? -1.843 -1.983 1.368 1.00 95.38 85 ALA A C 1
ATOM 664 O O . ALA A 1 85 ? -2.633 -1.880 2.308 1.00 95.38 85 ALA A O 1
ATOM 665 N N . GLN A 1 86 ? -1.668 -3.137 0.718 1.00 95.06 86 GLN A N 1
ATOM 666 C CA . GLN A 1 86 ? -2.349 -4.377 1.097 1.00 95.06 86 GLN A CA 1
ATOM 667 C C . GLN A 1 86 ? -1.906 -4.869 2.478 1.00 95.06 86 GLN A C 1
ATOM 669 O O . GLN A 1 86 ? -2.739 -5.280 3.290 1.00 95.06 86 GLN A O 1
ATOM 674 N N . LEU A 1 87 ? -0.603 -4.798 2.766 1.00 97.56 87 LEU A N 1
ATOM 675 C CA . LEU A 1 87 ? -0.063 -5.123 4.083 1.00 97.56 87 LEU A CA 1
ATOM 676 C C . LEU A 1 87 ? -0.629 -4.190 5.167 1.00 97.56 87 LEU A C 1
ATOM 678 O O . LEU A 1 87 ? -1.050 -4.661 6.226 1.00 97.56 87 LEU A O 1
ATOM 682 N N . ALA A 1 88 ? -0.705 -2.888 4.885 1.00 97.56 88 ALA A N 1
ATOM 683 C CA . ALA A 1 88 ? -1.290 -1.906 5.787 1.00 97.56 88 ALA A CA 1
ATOM 684 C C . ALA A 1 88 ? -2.769 -2.184 6.079 1.00 97.56 88 ALA A C 1
ATOM 686 O O . ALA A 1 88 ? -3.182 -2.131 7.236 1.00 97.56 88 ALA A O 1
ATOM 687 N N . ASP A 1 89 ? -3.566 -2.521 5.061 1.00 96.12 89 ASP A N 1
ATOM 688 C CA . ASP A 1 89 ? -4.982 -2.842 5.250 1.00 96.12 89 ASP A CA 1
ATOM 689 C C . ASP A 1 89 ? -5.177 -4.107 6.102 1.00 96.12 89 ASP A C 1
ATOM 691 O O . ASP A 1 89 ? -6.049 -4.147 6.973 1.00 96.12 89 ASP A O 1
ATOM 695 N N . ALA A 1 90 ? -4.325 -5.121 5.926 1.00 97.19 90 ALA A N 1
ATOM 696 C CA . ALA A 1 90 ? -4.347 -6.309 6.775 1.00 97.19 90 ALA A CA 1
ATOM 697 C C . ALA A 1 90 ? -4.006 -5.982 8.238 1.00 97.19 90 ALA A C 1
ATOM 699 O O . ALA A 1 90 ? -4.699 -6.455 9.141 1.00 97.19 90 ALA A O 1
ATOM 700 N N . TYR A 1 91 ? -2.990 -5.146 8.484 1.00 98.38 91 TYR A N 1
ATOM 701 C CA . TYR A 1 91 ? -2.669 -4.668 9.832 1.00 98.38 91 TYR A CA 1
ATOM 702 C C . TYR A 1 91 ? -3.802 -3.850 10.444 1.00 98.38 91 TYR A C 1
ATOM 704 O O . TYR A 1 91 ? -4.147 -4.062 11.608 1.00 98.38 91 TYR A O 1
ATOM 712 N N . PHE A 1 92 ? -4.414 -2.967 9.657 1.00 97.38 92 PHE A N 1
ATOM 713 C CA . PHE A 1 92 ? -5.537 -2.156 10.100 1.00 97.38 92 PHE A CA 1
ATOM 714 C C . PHE A 1 92 ? -6.701 -3.040 10.557 1.00 97.38 92 PHE A C 1
ATOM 716 O O . PHE A 1 92 ? -7.214 -2.880 11.662 1.00 97.38 92 PHE A O 1
ATOM 723 N N . LYS A 1 93 ? -7.087 -4.025 9.737 1.00 96.25 93 LYS A N 1
ATOM 724 C CA . LYS A 1 93 ? -8.202 -4.946 10.014 1.00 96.25 93 LYS A CA 1
ATOM 725 C C . LYS A 1 93 ? -8.036 -5.750 11.304 1.00 96.25 93 LYS A C 1
ATOM 727 O O . LYS A 1 93 ? -9.035 -6.154 11.890 1.00 96.25 93 LYS A O 1
ATOM 732 N N . ILE A 1 94 ? -6.802 -5.993 11.747 1.00 96.88 94 ILE A N 1
ATOM 733 C CA . ILE A 1 94 ? -6.522 -6.694 13.010 1.00 96.88 94 ILE A CA 1
ATOM 734 C C . ILE A 1 94 ? -6.260 -5.742 14.189 1.00 96.88 94 ILE A C 1
ATOM 736 O O . ILE A 1 94 ? -5.836 -6.198 15.250 1.00 96.88 94 ILE A O 1
ATOM 740 N N . GLY A 1 95 ? -6.462 -4.434 14.006 1.00 96.50 95 GLY A N 1
ATOM 741 C CA . GLY A 1 95 ? -6.250 -3.411 15.031 1.00 96.50 95 GLY A CA 1
ATOM 742 C C . GLY A 1 95 ? -4.781 -3.072 15.308 1.00 96.50 95 GLY A C 1
ATOM 743 O O . GLY A 1 95 ? -4.473 -2.475 16.336 1.00 96.50 95 GLY A O 1
ATOM 744 N N . ASN A 1 96 ? -3.851 -3.449 14.426 1.00 97.31 96 ASN A N 1
ATOM 745 C CA . ASN A 1 96 ? -2.436 -3.102 14.563 1.00 97.31 96 ASN A CA 1
ATOM 746 C C . ASN A 1 96 ? -2.131 -1.782 13.838 1.00 97.31 96 ASN A C 1
ATOM 748 O O . ASN A 1 96 ? -1.520 -1.758 12.769 1.00 97.31 96 ASN A O 1
ATOM 752 N N . TYR A 1 97 ? -2.579 -0.673 14.427 1.00 97.12 97 TYR A N 1
ATOM 753 C CA . TYR A 1 97 ? -2.522 0.652 13.799 1.00 97.12 97 TYR A CA 1
ATOM 754 C C . TYR A 1 97 ? -1.102 1.201 13.626 1.00 97.12 97 TYR A C 1
ATOM 756 O O . TYR A 1 97 ? -0.861 1.954 12.689 1.00 97.12 97 TYR A O 1
ATOM 764 N N . ILE A 1 98 ? -0.153 0.794 14.476 1.00 96.56 98 ILE A N 1
ATOM 765 C CA . ILE A 1 98 ? 1.255 1.212 14.368 1.00 96.56 98 ILE A CA 1
ATOM 766 C C . ILE A 1 98 ? 1.869 0.656 13.079 1.00 96.56 98 ILE A C 1
ATOM 768 O O . ILE A 1 98 ? 2.434 1.405 12.286 1.00 96.56 98 ILE A O 1
ATOM 772 N N . ASN A 1 99 ? 1.717 -0.648 12.833 1.00 97.56 99 ASN A N 1
ATOM 773 C CA . ASN A 1 99 ? 2.247 -1.255 11.613 1.00 97.56 99 ASN A CA 1
ATOM 774 C C . ASN A 1 99 ? 1.444 -0.842 10.373 1.00 97.56 99 ASN A C 1
ATOM 776 O O . ASN A 1 99 ? 2.025 -0.676 9.302 1.00 97.56 99 ASN A O 1
ATOM 780 N N . ALA A 1 100 ? 0.128 -0.646 10.514 1.00 97.25 100 ALA A N 1
ATOM 781 C CA . ALA A 1 100 ? -0.704 -0.128 9.433 1.00 97.25 100 ALA A CA 1
ATOM 782 C C . ALA A 1 100 ? -0.236 1.263 8.987 1.00 97.25 100 ALA A C 1
ATOM 784 O O . ALA A 1 100 ? -0.080 1.500 7.794 1.00 97.25 100 ALA A O 1
ATOM 785 N N . GLU A 1 101 ? 0.035 2.160 9.938 1.00 96.94 101 GLU A N 1
ATOM 786 C CA . GLU A 1 101 ? 0.550 3.499 9.659 1.00 96.94 101 GLU A CA 1
ATOM 787 C C . GLU A 1 101 ? 1.919 3.454 8.979 1.00 96.94 101 GLU A C 1
ATOM 789 O O . GLU A 1 101 ? 2.090 4.086 7.941 1.00 96.94 101 GLU A O 1
ATOM 794 N N . ALA A 1 102 ? 2.858 2.658 9.492 1.00 96.94 102 ALA A N 1
ATOM 795 C CA . ALA A 1 102 ? 4.188 2.539 8.902 1.00 96.94 102 ALA A CA 1
ATOM 796 C C . ALA A 1 102 ? 4.141 2.058 7.438 1.00 96.94 102 ALA A C 1
ATOM 798 O O . ALA A 1 102 ? 4.740 2.682 6.558 1.00 96.94 102 ALA A O 1
ATOM 799 N N . SER A 1 103 ? 3.402 0.976 7.160 1.00 96.81 103 SER A N 1
ATOM 800 C CA . SER A 1 103 ? 3.258 0.442 5.799 1.00 96.81 103 SER A CA 1
ATOM 801 C C . SER A 1 103 ? 2.498 1.403 4.879 1.00 96.81 103 SER A C 1
ATOM 803 O O . SER A 1 103 ? 2.903 1.614 3.738 1.00 96.81 103 SER A O 1
ATOM 805 N N . LEU A 1 104 ? 1.434 2.048 5.361 1.00 96.25 104 LEU A N 1
ATOM 806 C CA . LEU A 1 104 ? 0.640 2.954 4.532 1.00 96.25 104 LEU A CA 1
ATOM 807 C C . LEU A 1 104 ? 1.384 4.256 4.207 1.00 96.25 104 LEU A C 1
ATOM 809 O O . LEU A 1 104 ? 1.307 4.742 3.078 1.00 96.25 104 LEU A O 1
ATOM 813 N N . SER A 1 105 ? 2.152 4.789 5.159 1.00 96.06 105 SER A N 1
ATOM 814 C CA . SER A 1 105 ? 3.028 5.948 4.954 1.00 96.06 105 SER A CA 1
ATOM 815 C C . SER A 1 105 ? 4.067 5.688 3.856 1.00 96.06 105 SER A C 1
ATOM 817 O O . SER A 1 105 ? 4.371 6.588 3.068 1.00 96.06 105 SER A O 1
ATOM 819 N N . PHE A 1 106 ? 4.570 4.453 3.743 1.00 96.25 106 PHE A N 1
ATOM 820 C CA . PHE A 1 106 ? 5.464 4.056 2.653 1.00 96.25 106 PHE A CA 1
ATOM 821 C C . PHE A 1 106 ? 4.766 4.112 1.285 1.00 96.25 106 PHE A C 1
ATOM 823 O O . PHE A 1 106 ? 5.287 4.737 0.358 1.00 96.25 106 PHE A O 1
ATOM 830 N N . SER A 1 107 ? 3.566 3.531 1.164 1.00 94.69 107 SER A N 1
ATOM 831 C CA . SER A 1 107 ? 2.775 3.579 -0.075 1.00 94.69 107 SER A CA 1
ATOM 832 C C . SER A 1 107 ? 2.453 5.010 -0.503 1.00 94.69 107 SER A C 1
ATOM 834 O O . SER A 1 107 ? 2.662 5.366 -1.664 1.00 94.69 107 SER A O 1
ATOM 836 N N . VAL A 1 108 ? 2.022 5.858 0.438 1.00 95.19 108 VAL A N 1
ATOM 837 C CA . VAL A 1 108 ? 1.728 7.277 0.179 1.00 95.19 108 VAL A CA 1
ATOM 838 C C . VAL A 1 108 ? 2.953 8.002 -0.363 1.00 95.19 108 VAL A C 1
ATOM 840 O O . VAL A 1 108 ? 2.852 8.680 -1.383 1.00 95.19 108 VAL A O 1
ATOM 843 N N . ALA A 1 109 ? 4.123 7.817 0.252 1.00 95.31 109 ALA A N 1
ATOM 844 C CA . ALA A 1 109 ? 5.347 8.470 -0.200 1.00 95.31 109 ALA A CA 1
ATOM 845 C C . ALA A 1 109 ? 5.737 8.079 -1.638 1.00 95.31 109 ALA A C 1
ATOM 847 O O . ALA A 1 109 ? 6.323 8.888 -2.363 1.00 95.31 109 ALA A O 1
ATOM 848 N N . ILE A 1 110 ? 5.438 6.848 -2.064 1.00 93.06 110 ILE A N 1
ATOM 849 C CA . ILE A 1 110 ? 5.678 6.409 -3.442 1.00 93.06 110 ILE A CA 1
ATOM 850 C C . ILE A 1 110 ? 4.639 7.000 -4.394 1.00 93.06 110 ILE A C 1
ATOM 852 O O . ILE A 1 110 ? 5.019 7.574 -5.415 1.00 93.06 110 ILE A O 1
ATOM 856 N N . TRP A 1 111 ? 3.351 6.914 -4.065 1.00 92.44 111 TRP A N 1
ATOM 857 C CA . TRP A 1 111 ? 2.284 7.474 -4.896 1.00 92.44 111 TRP A CA 1
ATOM 858 C C . TRP A 1 111 ? 2.421 8.991 -5.086 1.00 92.44 111 TRP A C 1
ATOM 860 O O . TRP A 1 111 ? 2.248 9.476 -6.201 1.00 92.44 111 TRP A O 1
ATOM 870 N N . GLU A 1 112 ? 2.823 9.740 -4.052 1.00 91.69 112 GLU A N 1
ATOM 871 C CA . GLU A 1 112 ? 3.133 11.174 -4.161 1.00 91.69 112 GLU A CA 1
ATOM 872 C C . GLU A 1 112 ? 4.277 11.436 -5.156 1.00 91.69 112 GLU A C 1
ATOM 874 O O . GLU A 1 112 ? 4.181 12.329 -5.999 1.00 91.69 112 GLU A O 1
ATOM 879 N N . LYS A 1 113 ? 5.348 10.631 -5.108 1.00 90.44 113 LYS A N 1
ATOM 880 C CA . LYS A 1 113 ? 6.471 10.735 -6.057 1.00 90.44 113 LYS A CA 1
ATOM 881 C C . LYS A 1 113 ? 6.058 10.371 -7.480 1.00 90.44 113 LYS A C 1
ATOM 883 O O . LYS A 1 113 ? 6.525 11.007 -8.420 1.00 90.44 113 LYS A O 1
ATOM 888 N N . LEU A 1 114 ? 5.221 9.349 -7.651 1.00 88.44 114 LEU A N 1
ATOM 889 C CA . LEU A 1 114 ? 4.704 8.949 -8.960 1.00 88.44 114 LEU A CA 1
ATOM 890 C C . LEU A 1 114 ? 3.851 10.059 -9.574 1.00 88.44 114 LEU A C 1
ATOM 892 O O . LEU A 1 114 ? 4.077 10.415 -10.727 1.00 88.44 114 LEU A O 1
ATOM 896 N N . LEU A 1 115 ? 2.959 10.663 -8.784 1.00 86.88 115 LEU A N 1
ATOM 897 C CA . LEU A 1 115 ? 2.125 11.783 -9.219 1.00 86.88 115 LEU A CA 1
ATOM 898 C C . LEU A 1 115 ? 2.971 12.988 -9.669 1.00 86.88 115 LEU A C 1
ATOM 900 O O . LEU A 1 115 ? 2.667 13.614 -10.678 1.00 86.88 115 LEU A O 1
ATOM 904 N N . GLN A 1 116 ? 4.072 13.279 -8.967 1.00 85.75 116 GLN A N 1
ATOM 905 C CA . GLN A 1 116 ? 5.006 14.347 -9.352 1.00 85.75 116 GLN A CA 1
ATOM 906 C C . GLN A 1 116 ? 5.764 14.051 -10.655 1.00 85.75 116 GLN A C 1
ATOM 908 O O . GLN A 1 116 ? 6.047 14.974 -11.415 1.00 85.75 116 GLN A O 1
ATOM 913 N N . ARG A 1 117 ? 6.127 12.785 -10.905 1.00 83.25 117 ARG A N 1
ATOM 914 C CA . ARG A 1 117 ? 6.907 12.387 -12.090 1.00 83.25 117 ARG A CA 1
ATOM 915 C C . ARG A 1 117 ? 6.063 12.251 -13.346 1.00 83.25 117 ARG A C 1
ATOM 917 O O . ARG A 1 117 ? 6.552 12.580 -14.418 1.00 83.25 117 ARG A O 1
ATOM 924 N N . GLN A 1 118 ? 4.853 11.704 -13.234 1.00 72.44 118 GLN A N 1
ATOM 925 C CA . GLN A 1 118 ? 4.097 11.312 -14.420 1.00 72.44 118 GLN A CA 1
ATOM 926 C C . GLN A 1 118 ? 3.474 12.492 -15.169 1.00 72.44 118 GLN A C 1
ATOM 928 O O . GLN A 1 118 ? 3.167 12.299 -16.335 1.00 72.44 118 GLN A O 1
ATOM 933 N N . GLN A 1 119 ? 3.377 13.691 -14.568 1.00 56.81 119 GLN A N 1
ATOM 934 C CA . GLN A 1 119 ? 2.837 14.956 -15.127 1.00 56.81 119 GLN A CA 1
ATOM 935 C C . GLN A 1 119 ? 1.420 14.895 -15.747 1.00 56.81 119 GLN A C 1
ATOM 937 O O . GLN A 1 119 ? 0.751 15.923 -15.802 1.00 56.81 119 GLN A O 1
ATOM 942 N N . GLN A 1 120 ? 0.933 13.718 -16.130 1.00 51.16 120 GLN A N 1
ATOM 943 C CA . GLN A 1 120 ? -0.427 13.372 -16.500 1.00 51.16 120 GLN A CA 1
ATOM 944 C C . GLN A 1 120 ? -1.043 12.499 -15.407 1.00 51.16 120 GLN A C 1
ATOM 946 O O . GLN A 1 120 ? -0.393 11.645 -14.793 1.00 51.16 120 GLN A O 1
ATOM 951 N N . ASP A 1 121 ? -2.316 12.779 -15.155 1.00 52.31 121 ASP A N 1
ATOM 952 C CA . ASP A 1 121 ? -3.121 12.157 -14.119 1.00 52.31 121 ASP A CA 1
ATOM 953 C C . ASP A 1 121 ? -3.271 10.666 -14.435 1.00 52.31 121 ASP A C 1
ATOM 955 O O . ASP A 1 121 ? -3.786 10.295 -15.487 1.00 52.31 121 ASP A O 1
ATOM 959 N N . VAL A 1 122 ? -2.820 9.799 -13.528 1.00 61.56 122 VAL A N 1
ATOM 960 C CA . VAL A 1 122 ? -3.307 8.419 -13.481 1.00 61.56 122 VAL A CA 1
ATOM 961 C C . VAL A 1 122 ? -4.429 8.448 -12.450 1.00 61.56 122 VAL A C 1
ATOM 963 O O . VAL A 1 122 ? -4.121 8.480 -11.252 1.00 61.56 122 VAL A O 1
ATOM 966 N N . PRO A 1 123 ? -5.713 8.481 -12.871 1.00 61.00 123 PRO A N 1
ATOM 967 C CA . PRO A 1 123 ? -6.856 8.659 -11.970 1.00 61.00 123 PRO A CA 1
ATOM 968 C C . PRO A 1 123 ? -6.845 7.678 -10.790 1.00 61.00 123 PRO A C 1
ATOM 970 O O . PRO A 1 123 ? -7.276 8.005 -9.679 1.00 61.00 123 PRO A O 1
ATOM 973 N N . ASP A 1 124 ? -6.266 6.498 -11.012 1.00 79.19 124 ASP A N 1
ATOM 974 C CA . ASP A 1 124 ? -6.088 5.461 -10.006 1.00 79.19 124 ASP A CA 1
ATOM 975 C C . ASP A 1 124 ? -5.197 5.924 -8.839 1.00 79.19 124 ASP A C 1
ATOM 977 O O . ASP A 1 124 ? -5.585 5.765 -7.682 1.00 79.19 124 ASP A O 1
ATOM 981 N N . ILE A 1 125 ? -4.061 6.591 -9.101 1.00 84.25 125 ILE A N 1
ATOM 982 C CA . ILE A 1 125 ? -3.116 7.041 -8.057 1.00 84.25 125 ILE A CA 1
ATOM 983 C C . ILE A 1 125 ? -3.765 8.083 -7.147 1.00 84.25 125 ILE A C 1
ATOM 985 O O . ILE A 1 125 ? -3.629 8.017 -5.923 1.00 84.25 125 ILE A O 1
ATOM 989 N N . ARG A 1 126 ? -4.511 9.034 -7.719 1.00 86.19 126 ARG A N 1
ATOM 990 C CA . ARG A 1 126 ? -5.217 10.053 -6.934 1.00 86.19 126 ARG A CA 1
ATOM 991 C C . ARG A 1 126 ? -6.291 9.423 -6.050 1.00 86.19 126 ARG A C 1
ATOM 993 O O . ARG A 1 126 ? -6.387 9.769 -4.873 1.00 86.19 126 ARG A O 1
ATOM 1000 N N . SER A 1 127 ? -7.056 8.470 -6.583 1.00 88.56 127 SER A N 1
ATOM 1001 C CA . SER A 1 127 ? -8.052 7.710 -5.815 1.00 88.56 127 SER A CA 1
ATOM 1002 C C . SER A 1 127 ? -7.411 6.922 -4.668 1.00 88.56 127 SER A C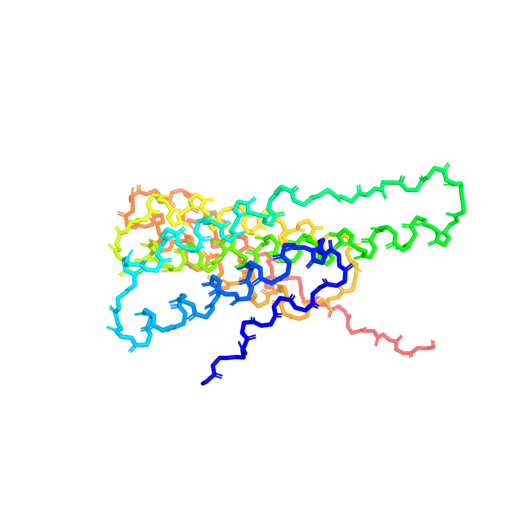 1
ATOM 1004 O O . SER A 1 127 ? -7.919 6.943 -3.542 1.00 88.56 127 SER A O 1
ATOM 1006 N N . PHE A 1 128 ? -6.264 6.282 -4.917 1.00 89.56 128 PHE A N 1
ATOM 1007 C CA . PHE A 1 128 ? -5.506 5.575 -3.885 1.00 89.56 128 PHE A CA 1
ATOM 1008 C C . PHE A 1 128 ? -4.989 6.519 -2.799 1.00 89.56 128 PHE A C 1
ATOM 1010 O O . PHE A 1 128 ? -5.181 6.228 -1.620 1.00 89.56 128 PHE A O 1
ATOM 1017 N N . LEU A 1 129 ? -4.432 7.679 -3.165 1.00 92.00 129 LEU A N 1
ATOM 1018 C CA . LEU A 1 129 ? -3.973 8.683 -2.199 1.00 92.00 129 LEU A CA 1
ATOM 1019 C C . LEU A 1 129 ? -5.108 9.210 -1.320 1.00 92.00 129 LEU A C 1
ATOM 1021 O O . LEU A 1 129 ? -4.930 9.316 -0.111 1.00 92.00 129 LEU A O 1
ATOM 1025 N N . LEU A 1 130 ? -6.283 9.504 -1.888 1.00 92.75 130 LEU A N 1
ATOM 1026 C CA . LEU A 1 130 ? -7.433 9.971 -1.105 1.00 92.75 130 LEU A CA 1
ATOM 1027 C C . LEU A 1 130 ? -7.851 8.937 -0.049 1.00 92.75 130 LEU A C 1
ATOM 1029 O O . LEU A 1 130 ? -8.004 9.290 1.120 1.00 92.75 130 LEU A O 1
ATOM 1033 N N . LYS A 1 131 ? -7.966 7.662 -0.443 1.00 93.06 131 LYS A N 1
ATOM 1034 C CA . LYS A 1 131 ? -8.281 6.559 0.481 1.00 93.06 131 LYS A CA 1
ATOM 1035 C C . LYS A 1 131 ? -7.188 6.365 1.531 1.00 93.06 131 LYS A C 1
ATOM 1037 O O . LYS A 1 131 ? -7.489 6.127 2.697 1.00 93.06 131 LYS A O 1
ATOM 1042 N N . ALA A 1 132 ? -5.925 6.473 1.127 1.00 94.38 132 ALA A N 1
ATOM 1043 C CA . ALA A 1 132 ? -4.791 6.324 2.025 1.00 94.38 132 ALA A CA 1
ATOM 1044 C C . ALA A 1 132 ? -4.718 7.455 3.057 1.00 94.38 132 ALA A C 1
ATOM 1046 O O . ALA A 1 132 ? -4.458 7.181 4.223 1.00 94.38 132 ALA A O 1
ATOM 1047 N N . TYR A 1 133 ? -5.007 8.703 2.674 1.00 96.50 133 TYR A N 1
ATOM 1048 C CA . TYR A 1 133 ? -5.088 9.813 3.626 1.00 96.50 133 TYR A CA 1
ATOM 1049 C C . TYR A 1 133 ? -6.212 9.627 4.638 1.00 96.50 133 TYR A C 1
ATOM 1051 O O . TYR A 1 133 ? -5.987 9.868 5.821 1.00 96.50 133 TYR A O 1
ATOM 1059 N N . ASP A 1 134 ? -7.385 9.157 4.205 1.00 95.69 134 ASP A N 1
ATOM 1060 C CA . ASP A 1 134 ? -8.487 8.850 5.124 1.00 95.69 134 ASP A CA 1
ATOM 1061 C C . ASP A 1 134 ? -8.094 7.762 6.123 1.00 95.69 134 ASP A C 1
ATOM 1063 O O . ASP A 1 134 ? -8.314 7.896 7.325 1.00 95.69 134 ASP A O 1
ATOM 1067 N N . ARG A 1 135 ? -7.433 6.711 5.639 1.00 95.44 135 ARG A N 1
ATOM 1068 C CA . ARG A 1 135 ? -6.993 5.594 6.474 1.00 95.44 135 ARG A CA 1
ATOM 1069 C C . ARG A 1 135 ? -5.853 5.973 7.424 1.00 95.44 135 ARG A C 1
ATOM 1071 O O . ARG A 1 135 ? -5.855 5.549 8.575 1.00 95.44 135 ARG A O 1
ATOM 1078 N N . LEU A 1 136 ? -4.896 6.792 6.981 1.00 95.94 136 LEU A N 1
ATOM 1079 C CA . LEU A 1 136 ? -3.843 7.336 7.846 1.00 95.94 136 LEU A CA 1
ATOM 1080 C C . LEU A 1 136 ? -4.423 8.259 8.913 1.00 95.94 136 LEU A C 1
ATOM 1082 O O . LEU A 1 136 ? -4.015 8.179 10.069 1.00 95.94 136 LEU A O 1
ATOM 1086 N N . LYS A 1 137 ? -5.384 9.110 8.540 1.00 96.69 137 LYS A N 1
ATOM 1087 C CA . LYS A 1 137 ? -6.106 9.957 9.487 1.00 96.69 137 LYS A CA 1
ATOM 1088 C C . LYS A 1 137 ? -6.758 9.101 10.576 1.00 96.69 137 LYS A C 1
ATOM 1090 O O . LYS A 1 137 ? -6.507 9.355 11.748 1.00 96.69 137 LYS A O 1
ATOM 1095 N N . GLU A 1 138 ? -7.497 8.061 10.190 1.00 96.25 138 GLU A N 1
ATOM 1096 C CA . GLU A 1 138 ? -8.138 7.116 11.114 1.00 96.25 138 GLU A CA 1
ATOM 1097 C C . GLU A 1 138 ? -7.111 6.458 12.057 1.00 96.25 138 GLU A C 1
ATOM 1099 O O . GLU A 1 138 ? -7.284 6.466 13.276 1.00 96.25 138 GLU A O 1
ATOM 1104 N N . CYS A 1 139 ? -5.980 5.973 11.526 1.00 95.19 139 CYS A N 1
ATOM 1105 C CA . CYS A 1 139 ? -4.879 5.459 12.348 1.00 95.19 139 CYS A CA 1
ATOM 1106 C C . CYS A 1 139 ? -4.369 6.501 13.357 1.00 95.19 139 CYS A C 1
ATOM 1108 O O . CYS A 1 139 ? -4.133 6.175 14.521 1.00 95.19 139 CYS A O 1
ATOM 1110 N N . TYR A 1 140 ? -4.167 7.750 12.928 1.00 97.00 140 TYR A N 1
ATOM 1111 C CA . TYR A 1 140 ? -3.665 8.811 13.797 1.00 97.00 140 TYR A CA 1
ATOM 1112 C C . TYR A 1 140 ? -4.670 9.224 14.870 1.00 97.00 140 TYR A C 1
ATOM 1114 O O . TYR A 1 140 ? -4.247 9.461 15.997 1.00 97.00 140 TYR A O 1
ATOM 1122 N N . GLU A 1 141 ? -5.964 9.273 14.564 1.00 95.94 141 GLU A N 1
ATOM 1123 C CA . GLU A 1 141 ? -7.014 9.543 15.553 1.00 95.94 141 GLU A CA 1
ATOM 1124 C C . GLU A 1 141 ? -7.046 8.460 16.635 1.00 95.94 141 GLU A C 1
ATOM 1126 O O . GLU A 1 141 ? -7.048 8.781 17.822 1.00 95.94 141 GLU A O 1
ATOM 1131 N N . ILE A 1 142 ? -6.966 7.184 16.243 1.00 96.12 142 ILE A N 1
ATOM 1132 C CA . ILE A 1 142 ? -6.948 6.056 17.187 1.00 96.12 142 ILE A CA 1
ATOM 1133 C C . ILE A 1 142 ? -5.686 6.067 18.065 1.00 96.12 142 ILE A C 1
ATOM 1135 O O . ILE A 1 142 ? -5.733 5.691 19.234 1.00 96.12 142 ILE A O 1
ATOM 1139 N N . MET A 1 143 ? -4.552 6.514 17.521 1.00 95.50 143 MET A N 1
ATOM 1140 C CA . MET A 1 143 ? -3.293 6.662 18.261 1.00 95.50 143 MET A CA 1
ATOM 1141 C C . MET A 1 143 ? -3.170 7.990 19.032 1.00 95.50 143 MET A C 1
ATOM 1143 O O . MET A 1 143 ? -2.083 8.290 19.525 1.00 95.50 143 MET A O 1
ATOM 1147 N N . ASP A 1 144 ? -4.229 8.803 19.094 1.00 95.69 144 ASP A N 1
ATOM 1148 C CA . ASP A 1 144 ? -4.254 10.136 19.717 1.00 95.69 144 ASP A CA 1
ATOM 1149 C C . ASP A 1 144 ? -3.200 11.128 19.162 1.00 95.69 144 ASP A C 1
ATOM 1151 O O . ASP A 1 144 ? -2.660 12.005 19.837 1.00 95.69 144 ASP A O 1
ATOM 1155 N N . LYS A 1 145 ? -2.891 11.012 17.866 1.00 95.38 145 LYS A N 1
ATOM 1156 C CA . LYS A 1 145 ? -1.952 11.873 17.126 1.00 95.38 145 LYS A CA 1
ATOM 1157 C C . LYS A 1 145 ? -2.695 12.937 16.314 1.00 95.38 145 LYS A C 1
ATOM 1159 O O . LYS A 1 145 ? -2.526 13.045 15.098 1.00 95.38 145 LYS A O 1
ATOM 1164 N N . GLN A 1 146 ? -3.464 13.786 16.993 1.00 93.69 146 GLN A N 1
ATOM 1165 C CA . GLN A 1 146 ? -4.349 14.788 16.371 1.00 93.69 146 GLN A CA 1
ATOM 1166 C C . GLN A 1 146 ? -3.655 15.702 15.345 1.00 93.69 146 GLN A C 1
ATOM 1168 O O . GLN A 1 146 ? -4.190 15.975 14.273 1.00 93.69 146 GLN A O 1
ATOM 1173 N N . LYS A 1 147 ? -2.417 16.137 15.622 1.00 95.06 147 LYS A N 1
ATOM 1174 C CA . LYS A 1 147 ? -1.634 16.973 14.689 1.00 95.06 147 LYS A CA 1
ATOM 1175 C C . LYS A 1 147 ? -1.346 16.279 13.353 1.00 95.06 147 LYS A C 1
ATOM 1177 O O . LYS A 1 147 ? -1.228 16.945 12.332 1.00 95.06 147 LYS A O 1
ATOM 1182 N N . MET A 1 148 ? -1.199 14.956 13.361 1.00 93.81 148 MET A N 1
ATOM 1183 C CA . MET A 1 148 ? -0.946 14.181 12.144 1.00 93.81 148 MET A CA 1
ATOM 1184 C C . MET A 1 148 ? -2.246 13.913 11.388 1.00 93.81 148 MET A C 1
ATOM 1186 O O . MET A 1 148 ? -2.261 14.002 10.163 1.00 93.81 148 MET A O 1
ATOM 1190 N N . ALA A 1 149 ? -3.351 13.684 12.104 1.00 94.50 149 ALA A N 1
ATOM 1191 C CA . ALA A 1 149 ? -4.678 13.563 11.506 1.00 94.50 149 ALA A CA 1
ATOM 1192 C C . ALA A 1 149 ? -5.071 14.834 10.726 1.00 94.50 149 ALA A C 1
ATOM 1194 O O . ALA A 1 149 ? -5.403 14.751 9.543 1.00 94.50 149 ALA A O 1
ATOM 1195 N N . THR A 1 150 ? -4.920 16.021 11.325 1.00 94.88 150 THR A N 1
ATOM 1196 C CA . THR A 1 150 ? -5.191 17.299 10.635 1.00 94.88 150 THR A CA 1
ATOM 1197 C C . THR A 1 150 ? -4.252 17.534 9.453 1.00 94.88 150 THR A C 1
ATOM 1199 O O . THR A 1 150 ? -4.649 18.078 8.421 1.00 94.88 150 THR A O 1
ATOM 1202 N N . PHE A 1 151 ? -3.002 17.080 9.556 1.00 94.56 151 PHE A N 1
ATOM 1203 C CA . PHE A 1 151 ? -2.060 17.143 8.446 1.00 94.56 151 PHE A CA 1
ATOM 1204 C C . PHE A 1 151 ? -2.489 16.252 7.265 1.00 94.56 151 PHE A C 1
ATOM 1206 O O . PHE A 1 151 ? -2.374 16.682 6.114 1.00 94.56 151 PHE A O 1
ATOM 1213 N N . MET A 1 152 ? -3.037 15.058 7.522 1.00 94.88 152 MET A N 1
ATOM 1214 C CA . MET A 1 152 ? -3.608 14.196 6.476 1.00 94.88 152 MET A CA 1
ATOM 1215 C C . MET A 1 152 ? -4.826 14.840 5.807 1.00 94.88 152 MET A C 1
ATOM 1217 O O . MET A 1 152 ? -4.921 14.837 4.580 1.00 94.88 152 MET A O 1
ATOM 1221 N N . GLU A 1 153 ? -5.713 15.477 6.573 1.00 92.56 153 GLU A N 1
ATOM 1222 C CA . GLU A 1 153 ? -6.848 16.228 6.017 1.00 92.56 153 GLU A CA 1
ATOM 1223 C C . GLU A 1 153 ? -6.406 17.402 5.144 1.00 92.56 153 GLU A C 1
ATOM 1225 O O . GLU A 1 153 ? -6.970 17.637 4.071 1.00 92.56 153 GLU A O 1
ATOM 1230 N N . ALA A 1 154 ? -5.369 18.127 5.567 1.00 93.31 154 ALA A N 1
ATOM 1231 C CA . ALA A 1 154 ? -4.805 19.219 4.788 1.00 93.31 154 ALA A CA 1
ATOM 1232 C C . ALA A 1 154 ? -4.198 18.708 3.472 1.00 93.31 154 ALA A C 1
ATOM 1234 O O . ALA A 1 154 ? -4.400 19.327 2.425 1.00 93.31 154 ALA A O 1
ATOM 1235 N N . ARG A 1 155 ? -3.491 17.567 3.489 1.00 92.31 155 ARG A N 1
ATOM 1236 C CA . ARG A 1 155 ? -2.982 16.919 2.266 1.00 92.31 155 ARG A CA 1
ATOM 1237 C C . ARG A 1 155 ? -4.118 16.485 1.344 1.00 92.31 155 ARG A C 1
ATOM 1239 O O . ARG A 1 155 ? -4.082 16.807 0.157 1.00 92.31 155 ARG A O 1
ATOM 1246 N N . LYS A 1 156 ? -5.151 15.837 1.888 1.00 92.62 156 LYS A N 1
ATOM 1247 C CA . LYS A 1 156 ? -6.353 15.438 1.144 1.00 92.62 156 LYS A CA 1
ATOM 1248 C C . LYS A 1 156 ? -7.044 16.642 0.503 1.00 92.62 156 LYS A C 1
ATOM 1250 O O . LYS A 1 156 ? -7.344 16.618 -0.686 1.00 92.62 156 LYS A O 1
ATOM 1255 N N . SER A 1 157 ? -7.227 17.722 1.258 1.00 90.56 157 SER A N 1
ATOM 1256 C CA . SER A 1 157 ? -7.853 18.957 0.774 1.00 90.56 157 SER A CA 1
ATOM 1257 C C . SER A 1 157 ? -7.034 19.612 -0.333 1.00 90.56 157 SER A C 1
ATOM 1259 O O . SER A 1 157 ? -7.595 19.976 -1.359 1.00 90.56 157 SER A O 1
ATOM 1261 N N . LYS A 1 158 ? -5.704 19.694 -0.189 1.00 89.06 158 LYS A N 1
ATOM 1262 C CA . LYS A 1 158 ? -4.814 20.192 -1.252 1.00 89.06 158 LYS A CA 1
ATOM 1263 C C . LYS A 1 158 ? -4.921 19.356 -2.522 1.00 89.06 158 LYS A C 1
ATOM 1265 O O . LYS A 1 158 ? -4.975 19.924 -3.612 1.00 89.06 158 LYS A O 1
ATOM 1270 N N . LEU A 1 159 ? -4.985 18.031 -2.371 1.00 86.25 159 LEU A N 1
ATOM 1271 C CA . LEU A 1 159 ? -5.155 17.113 -3.489 1.00 86.25 159 LEU A CA 1
ATOM 1272 C C . LEU A 1 159 ? -6.518 17.292 -4.163 1.00 86.25 159 LEU A C 1
ATOM 1274 O O . LEU A 1 159 ? -6.592 17.098 -5.361 1.00 86.25 159 LEU A O 1
ATOM 1278 N N . LEU A 1 160 ? -7.583 17.684 -3.459 1.00 85.69 160 LEU A N 1
ATOM 1279 C CA . LEU A 1 160 ? -8.893 17.982 -4.060 1.00 85.69 160 LEU A CA 1
ATOM 1280 C C . LEU A 1 160 ? -8.965 19.391 -4.680 1.00 85.69 160 LEU A C 1
ATOM 1282 O O . LEU A 1 160 ? -9.571 19.562 -5.732 1.00 85.69 160 LEU A O 1
ATOM 1286 N N . GLN A 1 161 ? -8.321 20.383 -4.058 1.00 79.69 161 GLN A N 1
ATOM 1287 C CA . GLN A 1 161 ? -8.344 21.801 -4.454 1.00 79.69 161 GLN A CA 1
ATOM 1288 C C . GLN A 1 161 ? -7.510 22.140 -5.689 1.00 79.69 161 GLN A C 1
ATOM 1290 O O . GLN A 1 161 ? -7.626 23.251 -6.196 1.00 79.69 161 GLN A O 1
ATOM 1295 N N . HIS A 1 162 ? -6.689 21.216 -6.184 1.00 66.56 162 HIS A N 1
ATOM 1296 C CA . HIS A 1 162 ? -6.058 21.335 -7.497 1.00 66.56 162 HIS A CA 1
ATOM 1297 C C . HIS A 1 162 ? -6.865 20.502 -8.512 1.00 66.56 162 HIS A C 1
ATOM 1299 O O . HIS A 1 162 ? -6.473 19.369 -8.825 1.00 66.56 162 HIS A O 1
ATOM 1305 N N . PRO A 1 163 ? -8.035 20.981 -8.991 1.00 54.81 163 PRO A N 1
ATOM 1306 C CA . PRO A 1 163 ? -8.691 20.380 -10.138 1.00 54.81 163 PRO A CA 1
ATOM 1307 C C . PRO A 1 163 ? -7.823 20.618 -11.375 1.00 54.81 163 PRO A C 1
ATOM 1309 O O . PRO A 1 163 ? -7.210 21.671 -11.553 1.00 54.81 163 PRO A O 1
ATOM 1312 N N . ILE A 1 164 ? -7.742 19.591 -12.206 1.00 54.06 164 ILE A N 1
ATOM 1313 C CA . ILE A 1 164 ? -6.938 19.576 -13.423 1.00 54.06 164 ILE A CA 1
ATOM 1314 C C . ILE A 1 164 ? -7.601 20.513 -14.430 1.00 54.06 164 ILE A C 1
ATOM 1316 O O . ILE A 1 164 ? -8.816 20.453 -14.622 1.00 54.06 164 ILE A O 1
ATOM 1320 N N . LYS A 1 165 ? -6.816 21.398 -15.058 1.00 39.72 165 LYS A N 1
ATOM 1321 C CA . LYS A 1 165 ? -7.276 22.082 -16.269 1.00 39.72 165 LYS A CA 1
ATOM 1322 C C . LYS A 1 165 ? -7.567 20.991 -17.302 1.00 39.72 165 LYS A C 1
ATOM 1324 O O . LYS A 1 165 ? -6.655 20.204 -17.546 1.00 39.72 165 LYS A O 1
ATOM 1329 N N . PRO A 1 166 ? -8.777 20.919 -17.882 1.00 36.50 166 PRO A N 1
ATOM 1330 C CA . PRO A 1 166 ? -9.008 20.005 -18.989 1.00 36.50 166 PRO A CA 1
ATOM 1331 C C . PRO A 1 166 ? -7.964 20.294 -20.072 1.00 36.50 166 PRO A C 1
ATOM 1333 O O . PRO A 1 166 ? -7.693 21.466 -20.355 1.00 36.50 166 PRO A O 1
ATOM 1336 N N . GLU A 1 167 ? -7.350 19.238 -20.611 1.00 37.84 167 GLU A N 1
ATOM 1337 C CA . GLU A 1 167 ? -6.605 19.308 -21.868 1.00 37.84 167 GLU A CA 1
ATOM 1338 C C . GLU A 1 167 ? -7.493 20.058 -22.865 1.00 37.84 167 GLU A C 1
ATOM 1340 O O . GLU A 1 167 ? -8.594 19.622 -23.199 1.00 37.84 167 GLU A O 1
ATOM 1345 N N . GLN A 1 168 ? -7.067 21.260 -23.250 1.00 34.78 168 GLN A N 1
ATOM 1346 C CA . GLN A 1 168 ? -7.590 21.874 -24.453 1.00 34.78 168 GLN A CA 1
ATOM 1347 C C . GLN A 1 168 ? -6.951 21.096 -25.595 1.00 34.78 168 GLN A C 1
ATOM 1349 O O . GLN A 1 168 ? -5.774 21.299 -25.880 1.00 34.78 168 GLN A O 1
ATOM 1354 N N . ASP A 1 169 ? -7.721 20.181 -26.183 1.00 40.84 169 ASP A N 1
ATOM 1355 C CA . ASP A 1 169 ? -7.449 19.636 -27.509 1.00 40.84 169 ASP A CA 1
ATOM 1356 C C . ASP A 1 169 ? -7.192 20.810 -28.472 1.00 40.84 169 ASP A C 1
ATOM 1358 O O . ASP A 1 169 ? -8.095 21.616 -28.731 1.00 40.84 169 ASP A O 1
ATOM 1362 N N . GLN A 1 170 ? -5.959 20.924 -28.972 1.00 33.59 170 GLN A N 1
ATOM 1363 C CA . GLN A 1 170 ? -5.592 21.695 -30.164 1.00 33.59 170 GLN A CA 1
ATOM 1364 C C . GLN A 1 170 ? -4.575 20.915 -30.988 1.00 33.59 170 GLN A C 1
ATOM 1366 O O . GLN A 1 170 ? -3.565 20.465 -30.402 1.00 33.59 170 GLN A O 1
#

Secondary structure (DSSP, 8-state):
-PPP-----TTS-HHHHHHHHHHHHHHHH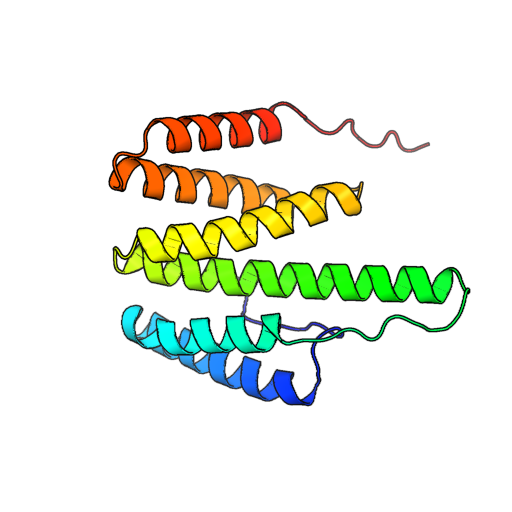HHHTT-HHHHHHHHHHHHHHHHT--PPPPSS--HHHHHHHHHHHHHHHHHHHHHHHHHHHHHHHTT-HHHHHHHHHHHHHHHHHHHHHH-S--HHHHHHHHHHHHHHHHHHHHTT-HHHHHHHHHHHHHHHH-PPPP----

Radius of gyration: 17.65 Å; chains: 1; bounding box: 40×40×50 Å